Protein AF-A0A9D6HBU6-F1 (afdb_monomer_lite)

Sequence (68 aa):
MRNHAISTELLNHDYTYRKLQTEHEVIEKKLETLRASPSLDPTTVTQLKRIKLRLRDEMAAIERRKLH

Radius of gyration: 14.04 Å; chains: 1; bounding box: 31×22×43 Å

pLDDT: mean 89.35, std 9.12, range [50.5, 96.94]

Foldseek 3Di:
DQDPVLLVVCCVPPPVLVVLVVLLVVLVVVLVVLVPDPPRDPVVNVVSVVSNVVSVVVNVVVSVVVVD

Secondary structure (DSSP, 8-state):
---HHHHHHHHHH-HHHHHHHHHHHHHHHHHHHHHH-SS--HHHHHHHHHHHHHHHHHHHHHHHHHH-

Structure (mmCIF, N/CA/C/O backbone):
data_AF-A0A9D6HBU6-F1
#
_entry.id   AF-A0A9D6HBU6-F1
#
loop_
_atom_site.group_PDB
_atom_site.id
_atom_site.type_symbol
_atom_site.label_atom_id
_atom_site.label_alt_id
_atom_site.label_comp_id
_atom_site.label_asym_id
_atom_site.label_entity_id
_atom_site.label_seq_id
_atom_site.pdbx_PDB_ins_code
_atom_site.Cartn_x
_atom_site.Cartn_y
_atom_site.Cartn_z
_atom_site.occupancy
_atom_site.B_iso_or_equiv
_atom_site.auth_seq_id
_atom_site.auth_comp_id
_atom_site.auth_asym_id
_atom_site.auth_atom_id
_atom_site.pdbx_PDB_model_num
ATOM 1 N N . MET A 1 1 ? 3.496 -13.455 -9.302 1.00 50.50 1 MET A N 1
ATOM 2 C CA . MET A 1 1 ? 4.771 -13.246 -8.582 1.00 50.50 1 MET A CA 1
ATOM 3 C C . MET A 1 1 ? 5.213 -11.814 -8.839 1.00 50.50 1 MET A C 1
ATOM 5 O O . MET A 1 1 ? 5.184 -11.411 -9.994 1.00 50.50 1 MET A O 1
ATOM 9 N N . ARG A 1 2 ? 5.509 -11.022 -7.799 1.00 62.56 2 ARG A N 1
ATOM 10 C CA . ARG A 1 2 ? 6.000 -9.641 -7.960 1.00 62.56 2 ARG A CA 1
ATOM 11 C C . ARG A 1 2 ? 7.470 -9.708 -8.381 1.00 62.56 2 ARG A C 1
ATOM 13 O O . ARG A 1 2 ? 8.211 -10.506 -7.810 1.00 62.56 2 ARG A O 1
ATOM 20 N N . ASN A 1 3 ? 7.881 -8.944 -9.390 1.00 76.19 3 ASN A N 1
ATOM 21 C CA . ASN A 1 3 ? 9.267 -8.988 -9.850 1.00 76.19 3 ASN A CA 1
ATOM 22 C C . ASN A 1 3 ? 10.147 -8.152 -8.909 1.00 76.19 3 ASN A C 1
ATOM 24 O O . ASN A 1 3 ? 10.259 -6.938 -9.061 1.00 76.19 3 ASN A O 1
ATOM 28 N N . HIS A 1 4 ? 10.749 -8.817 -7.920 1.00 77.12 4 HIS A N 1
ATOM 29 C CA . HIS A 1 4 ? 11.578 -8.175 -6.899 1.00 77.12 4 HIS A CA 1
ATOM 30 C C . HIS A 1 4 ? 12.757 -7.381 -7.478 1.00 77.12 4 HIS A C 1
ATOM 32 O O . HIS A 1 4 ? 13.120 -6.352 -6.909 1.00 77.12 4 HIS A O 1
ATOM 38 N N . ALA A 1 5 ? 13.319 -7.805 -8.614 1.00 83.00 5 ALA A N 1
ATOM 39 C CA . ALA A 1 5 ? 14.396 -7.071 -9.274 1.00 83.00 5 ALA A CA 1
ATOM 40 C C . ALA A 1 5 ? 13.903 -5.704 -9.778 1.00 83.00 5 ALA A C 1
ATOM 42 O O . ALA A 1 5 ? 14.487 -4.678 -9.440 1.00 83.00 5 ALA A O 1
ATOM 43 N N . ILE A 1 6 ? 12.760 -5.683 -10.474 1.00 81.75 6 ILE A N 1
ATOM 44 C CA . ILE A 1 6 ? 12.148 -4.451 -11.001 1.00 81.75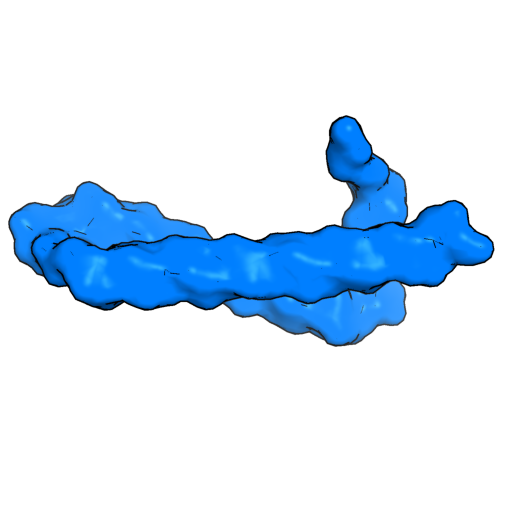 6 ILE A CA 1
ATOM 45 C C . ILE A 1 6 ? 11.716 -3.521 -9.870 1.00 81.75 6 ILE A C 1
ATOM 47 O O . ILE A 1 6 ? 11.970 -2.322 -9.928 1.00 81.75 6 ILE A O 1
ATOM 51 N N . SER A 1 7 ? 11.105 -4.054 -8.807 1.00 85.50 7 SER A N 1
ATOM 52 C CA . SER A 1 7 ? 10.740 -3.230 -7.652 1.00 85.50 7 SER A CA 1
ATOM 53 C C . SER A 1 7 ? 11.977 -2.586 -7.009 1.00 85.50 7 SER A C 1
ATOM 55 O O . SER A 1 7 ? 11.917 -1.420 -6.639 1.00 85.50 7 SER A O 1
ATOM 57 N N . THR A 1 8 ? 13.105 -3.300 -6.909 1.00 89.44 8 THR A N 1
ATOM 58 C CA . THR A 1 8 ? 14.360 -2.752 -6.350 1.00 89.44 8 THR A CA 1
ATOM 59 C C . THR A 1 8 ? 14.932 -1.645 -7.235 1.00 89.44 8 THR A C 1
ATOM 61 O O . THR A 1 8 ? 15.304 -0.582 -6.743 1.00 89.44 8 THR A O 1
ATOM 64 N N . GLU A 1 9 ? 14.954 -1.860 -8.549 1.00 90.94 9 GLU A N 1
ATOM 65 C CA . GLU A 1 9 ? 15.416 -0.861 -9.512 1.00 90.94 9 GLU A CA 1
ATOM 66 C C . GLU A 1 9 ? 14.553 0.409 -9.472 1.00 90.94 9 GLU A C 1
ATOM 68 O O . GLU A 1 9 ? 15.080 1.519 -9.380 1.00 90.94 9 GLU A O 1
ATOM 73 N N . LEU A 1 10 ? 13.225 0.260 -9.446 1.00 91.25 10 LEU A N 1
ATOM 74 C CA . LEU A 1 10 ? 12.300 1.388 -9.359 1.00 91.25 10 LEU A CA 1
ATOM 75 C C . LEU A 1 10 ? 12.430 2.150 -8.042 1.00 91.25 10 LEU A C 1
ATOM 77 O O . LEU A 1 10 ? 12.361 3.375 -8.043 1.00 91.25 10 LEU A O 1
ATOM 81 N N . LEU A 1 11 ? 12.693 1.467 -6.926 1.00 91.81 11 LEU A N 1
ATOM 82 C CA . LEU A 1 11 ? 12.995 2.156 -5.671 1.00 91.81 11 LEU A CA 1
ATOM 83 C C . LEU A 1 11 ? 14.249 3.022 -5.791 1.00 91.81 11 LEU A C 1
ATOM 85 O O . LEU A 1 11 ? 14.270 4.135 -5.265 1.00 91.81 11 LEU A O 1
ATOM 89 N N . ASN A 1 12 ? 15.269 2.559 -6.510 1.00 92.06 12 ASN A N 1
ATOM 90 C CA . ASN A 1 12 ? 16.546 3.258 -6.638 1.00 92.06 12 ASN A CA 1
ATOM 91 C C . ASN A 1 12 ? 16.521 4.395 -7.668 1.00 92.06 12 ASN A C 1
ATOM 93 O O . ASN A 1 12 ? 17.185 5.411 -7.454 1.00 92.06 12 ASN A O 1
ATOM 97 N N . HIS A 1 13 ? 15.728 4.266 -8.733 1.00 91.12 13 HIS A N 1
ATOM 98 C CA . HIS A 1 13 ? 15.820 5.155 -9.896 1.00 91.12 13 HIS A CA 1
ATOM 99 C C . HIS A 1 13 ? 14.526 5.892 -10.260 1.00 91.12 13 HIS A C 1
ATOM 101 O O . HIS A 1 13 ? 14.589 6.874 -10.996 1.00 91.12 13 HIS A O 1
ATOM 107 N N . ASP A 1 14 ? 13.366 5.492 -9.731 1.00 93.94 14 ASP A N 1
ATOM 108 C CA . ASP A 1 14 ? 12.086 6.149 -10.003 1.00 93.94 14 ASP A CA 1
ATOM 109 C C . ASP A 1 14 ? 11.566 6.873 -8.749 1.00 93.94 14 ASP A C 1
ATOM 111 O O . ASP A 1 14 ? 11.096 6.270 -7.779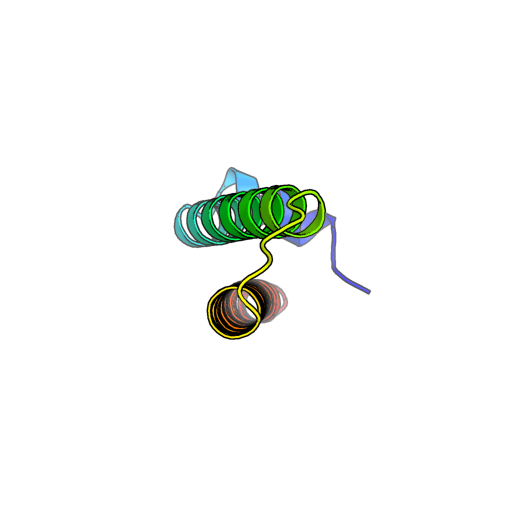 1.00 93.94 14 ASP A O 1
ATOM 115 N N . TYR A 1 15 ? 11.655 8.208 -8.767 1.00 94.19 15 TYR A N 1
ATOM 116 C CA . TYR A 1 15 ? 11.188 9.056 -7.666 1.00 94.19 15 TYR A CA 1
ATOM 117 C C . TYR A 1 15 ? 9.699 8.846 -7.359 1.00 94.19 15 TYR A C 1
ATOM 119 O O . TYR A 1 15 ? 9.306 8.808 -6.191 1.00 94.19 15 TYR A O 1
ATOM 127 N N . THR A 1 16 ? 8.873 8.687 -8.395 1.00 93.44 16 THR A N 1
ATOM 128 C CA . THR A 1 16 ? 7.425 8.514 -8.246 1.00 93.44 16 THR A CA 1
ATOM 129 C C . THR A 1 16 ? 7.132 7.195 -7.550 1.00 93.44 16 THR A C 1
ATOM 131 O O . THR A 1 16 ? 6.385 7.164 -6.574 1.00 93.44 16 THR A O 1
ATOM 134 N N . TYR A 1 17 ? 7.779 6.118 -7.993 1.00 94.38 17 TYR A N 1
ATOM 135 C CA . TYR A 1 17 ? 7.640 4.808 -7.372 1.00 94.38 17 TYR A CA 1
ATOM 136 C C . TYR A 1 17 ? 8.101 4.818 -5.908 1.00 94.38 17 TYR A C 1
ATOM 138 O O . TYR A 1 17 ? 7.381 4.344 -5.028 1.00 94.38 17 TYR A O 1
ATOM 146 N N . ARG A 1 18 ? 9.259 5.426 -5.614 1.00 95.62 18 ARG A N 1
ATOM 147 C CA . ARG A 1 18 ? 9.765 5.569 -4.238 1.00 95.62 18 ARG A CA 1
ATOM 148 C C . ARG A 1 18 ? 8.797 6.336 -3.341 1.00 95.62 18 ARG A C 1
ATOM 150 O O . ARG A 1 18 ? 8.588 5.950 -2.189 1.00 95.62 18 ARG A O 1
ATOM 157 N N . LYS A 1 19 ? 8.193 7.410 -3.853 1.00 95.94 19 LYS A N 1
ATOM 158 C CA . LYS A 1 19 ? 7.195 8.192 -3.118 1.00 95.94 19 LYS A CA 1
ATOM 159 C C . LYS A 1 19 ? 5.953 7.353 -2.806 1.00 95.94 19 LYS A C 1
ATOM 161 O O . LYS A 1 19 ? 5.545 7.303 -1.649 1.00 95.94 19 LYS A O 1
ATOM 166 N N . LEU A 1 20 ? 5.409 6.641 -3.796 1.00 95.44 20 LEU A N 1
ATOM 167 C CA . LEU A 1 20 ? 4.251 5.758 -3.610 1.00 95.44 20 LEU A CA 1
ATOM 168 C C . LEU A 1 20 ? 4.529 4.635 -2.602 1.00 95.44 20 LEU A C 1
ATOM 170 O O . LEU A 1 20 ? 3.688 4.365 -1.744 1.00 95.44 20 LEU A O 1
ATOM 174 N N . GLN A 1 21 ? 5.715 4.021 -2.658 1.00 95.31 21 GLN A N 1
ATOM 175 C CA . GLN A 1 21 ? 6.135 3.013 -1.682 1.00 95.31 21 GLN A CA 1
ATOM 176 C C . GLN A 1 21 ? 6.207 3.607 -0.269 1.00 95.31 21 GLN A C 1
ATOM 178 O O . GLN A 1 21 ? 5.685 3.018 0.676 1.00 95.31 21 GLN A O 1
ATOM 183 N N . THR A 1 22 ? 6.801 4.793 -0.127 1.00 96.12 22 THR A N 1
ATOM 184 C CA . THR A 1 22 ? 6.914 5.482 1.167 1.00 96.12 22 THR A CA 1
ATOM 185 C C . THR A 1 22 ? 5.532 5.787 1.752 1.00 96.12 22 THR A C 1
ATOM 187 O O . THR A 1 22 ? 5.266 5.518 2.923 1.00 96.12 22 THR A O 1
ATOM 190 N N . GLU A 1 23 ? 4.615 6.314 0.936 1.00 95.69 23 GLU A N 1
ATOM 191 C CA . GLU A 1 23 ? 3.233 6.578 1.347 1.00 95.69 23 GLU A CA 1
ATOM 192 C C . GLU A 1 23 ? 2.497 5.287 1.737 1.00 95.69 23 GLU A C 1
ATOM 194 O O . GLU A 1 23 ? 1.772 5.263 2.737 1.00 95.69 23 GLU A O 1
ATOM 199 N N . HIS A 1 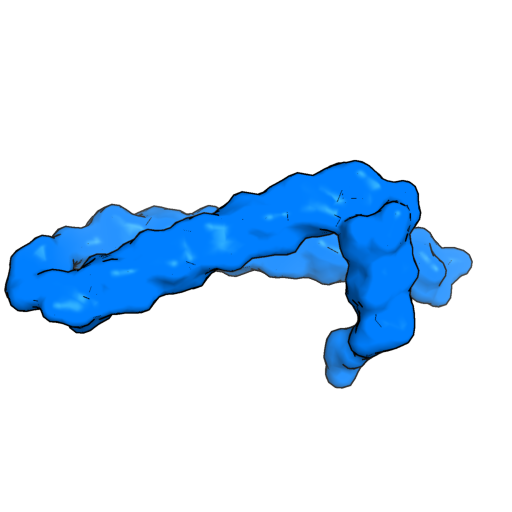24 ? 2.722 4.194 1.002 1.00 95.75 24 HIS A N 1
ATOM 200 C CA . HIS A 1 24 ? 2.154 2.886 1.317 1.00 95.75 24 HIS A CA 1
ATOM 201 C C . HIS A 1 24 ? 2.637 2.376 2.685 1.00 95.75 24 HIS A C 1
ATOM 203 O O . HIS A 1 24 ? 1.818 1.950 3.500 1.00 95.75 24 HIS A O 1
ATOM 209 N N . GLU A 1 25 ? 3.937 2.473 2.975 1.00 95.50 25 GLU A N 1
ATOM 210 C CA . GLU A 1 25 ? 4.524 2.077 4.264 1.00 95.50 25 GLU A CA 1
ATOM 211 C C . GLU A 1 25 ? 4.002 2.919 5.434 1.00 95.50 25 GLU A C 1
ATOM 213 O O . GLU A 1 25 ? 3.710 2.390 6.508 1.00 95.50 25 GLU A O 1
ATOM 218 N N . VAL A 1 26 ? 3.819 4.228 5.236 1.00 96.62 26 VAL A N 1
ATOM 219 C CA . VAL A 1 26 ? 3.216 5.105 6.254 1.00 96.62 26 VAL A CA 1
ATOM 220 C C . VAL A 1 26 ? 1.788 4.662 6.578 1.00 96.62 26 VAL A C 1
ATOM 222 O O . VAL A 1 26 ? 1.401 4.629 7.749 1.00 96.62 26 VAL A O 1
ATOM 225 N N . ILE A 1 27 ? 0.993 4.309 5.567 1.00 95.00 27 ILE A N 1
ATOM 226 C CA . ILE A 1 27 ? -0.379 3.830 5.771 1.00 95.00 27 ILE A CA 1
ATOM 227 C C . ILE A 1 27 ? -0.395 2.452 6.435 1.00 95.00 27 ILE A C 1
ATOM 229 O O . ILE A 1 27 ? -1.250 2.208 7.287 1.00 95.00 27 ILE A O 1
ATOM 233 N N . GLU A 1 28 ? 0.545 1.566 6.101 1.00 94.88 28 GLU A N 1
ATOM 234 C CA . GLU A 1 28 ? 0.697 0.287 6.800 1.00 94.88 28 GLU A CA 1
ATOM 235 C C . GLU A 1 28 ? 0.976 0.478 8.285 1.00 94.88 28 GLU A C 1
ATOM 237 O O . GLU A 1 28 ? 0.247 -0.087 9.101 1.00 94.88 28 GLU A O 1
ATOM 242 N N . LYS A 1 29 ? 1.932 1.345 8.636 1.00 94.81 29 LYS A N 1
ATOM 243 C CA . LYS A 1 29 ? 2.232 1.672 10.035 1.00 94.81 29 LYS A CA 1
ATOM 244 C C . LYS A 1 29 ? 1.012 2.243 10.755 1.00 94.81 29 LYS A C 1
ATOM 246 O O . LYS A 1 29 ? 0.687 1.801 11.850 1.00 94.81 29 LYS A O 1
ATOM 251 N N . LYS A 1 30 ? 0.272 3.165 10.124 1.00 92.94 30 LYS A N 1
ATOM 252 C CA . LYS A 1 30 ? -0.975 3.712 10.694 1.00 92.94 30 LYS A CA 1
ATOM 253 C C . LYS A 1 30 ? -2.025 2.628 10.939 1.00 92.94 30 LYS A C 1
ATOM 255 O O . LYS A 1 30 ? -2.666 2.626 11.985 1.00 92.94 30 LYS A O 1
ATOM 260 N N . LEU A 1 31 ? -2.211 1.709 9.991 1.00 92.88 31 LEU A N 1
ATOM 261 C CA . LEU A 1 31 ? -3.141 0.588 10.142 1.00 92.88 31 LEU A CA 1
ATOM 262 C C . LEU A 1 31 ? -2.709 -0.371 11.256 1.00 92.88 31 LEU A C 1
ATOM 264 O O . LEU A 1 31 ? -3.568 -0.894 11.959 1.00 92.88 31 LEU A O 1
ATOM 268 N N . GLU A 1 32 ? -1.410 -0.602 11.418 1.00 91.94 32 GLU A N 1
ATOM 269 C CA . GLU A 1 32 ? -0.854 -1.421 12.495 1.00 91.94 32 GLU A CA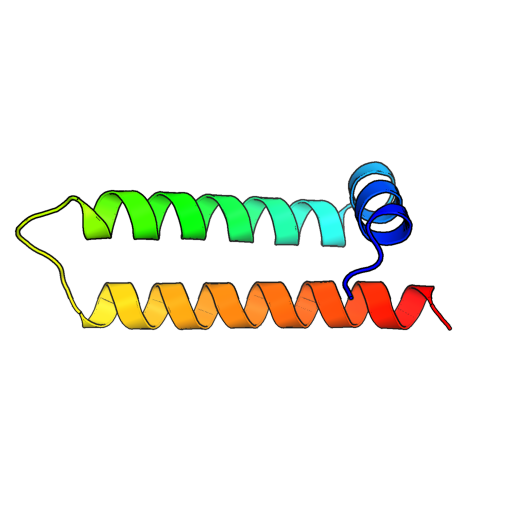 1
ATOM 270 C C . GLU A 1 32 ? -1.063 -0.769 13.867 1.00 91.94 32 GLU A C 1
ATOM 272 O O . GLU A 1 32 ? -1.586 -1.412 14.775 1.00 91.94 32 GLU A O 1
ATOM 277 N N . THR A 1 33 ? -0.783 0.532 13.992 1.00 90.88 33 THR A N 1
ATOM 278 C CA . THR A 1 33 ? -1.073 1.299 15.213 1.00 90.88 33 THR A CA 1
ATOM 279 C C . THR A 1 33 ? -2.561 1.273 15.556 1.00 90.88 33 THR A C 1
ATOM 281 O O . THR A 1 33 ? -2.924 1.042 16.706 1.00 90.88 33 THR A O 1
ATOM 284 N N . LEU A 1 34 ? -3.438 1.464 14.564 1.00 88.94 34 LEU A N 1
ATOM 285 C CA . LEU A 1 34 ? -4.883 1.408 14.780 1.00 88.94 34 LEU A CA 1
ATOM 286 C C . LEU A 1 34 ? -5.331 0.018 15.233 1.00 88.94 34 LEU A C 1
ATOM 288 O O . LEU A 1 34 ? -6.121 -0.077 16.161 1.00 88.94 34 LEU A O 1
ATOM 292 N N . ARG A 1 35 ? -4.801 -1.059 14.638 1.00 86.81 35 ARG A N 1
ATOM 293 C CA . ARG A 1 35 ? -5.114 -2.439 15.051 1.00 86.81 35 ARG A CA 1
ATOM 294 C C . ARG A 1 35 ? -4.765 -2.725 16.511 1.00 86.81 35 ARG A C 1
ATOM 296 O O . ARG A 1 35 ? -5.446 -3.538 17.122 1.00 86.81 35 ARG A O 1
ATOM 303 N N . ALA A 1 36 ? -3.726 -2.085 17.043 1.00 86.50 36 ALA A N 1
ATOM 304 C CA . ALA A 1 36 ? -3.342 -2.202 18.446 1.00 86.50 36 ALA A CA 1
ATOM 305 C C . ALA A 1 36 ? -4.197 -1.328 19.388 1.00 86.50 36 ALA A C 1
ATOM 307 O O . ALA A 1 36 ? -4.119 -1.489 20.604 1.00 86.50 36 ALA A O 1
ATOM 308 N N . SER A 1 37 ? -5.006 -0.405 18.851 1.00 83.25 37 SER A N 1
ATOM 309 C CA . SER A 1 37 ? -5.844 0.493 19.646 1.00 83.25 37 SER A CA 1
ATOM 310 C C . SER A 1 37 ? -7.178 -0.164 20.034 1.00 83.25 37 SER A C 1
ATOM 312 O O . SER A 1 37 ? -7.878 -0.685 19.162 1.00 83.25 37 SER A O 1
ATOM 314 N N . PRO A 1 38 ? -7.597 -0.083 21.311 1.00 73.31 38 PRO A N 1
ATOM 315 C CA . PRO A 1 38 ? -8.894 -0.590 21.760 1.00 73.31 38 PRO A CA 1
ATOM 316 C C . PRO A 1 38 ? -10.088 0.248 21.260 1.00 73.31 38 PRO A C 1
ATOM 318 O O . PRO A 1 38 ? -11.208 -0.255 21.225 1.00 73.31 38 PRO A O 1
ATOM 321 N N . SER A 1 39 ? -9.873 1.501 20.835 1.00 77.50 39 SER A N 1
ATOM 322 C CA . SER A 1 39 ? -10.900 2.398 20.274 1.00 77.50 39 SER A CA 1
ATOM 323 C C . SER A 1 39 ? -10.774 2.528 18.751 1.00 77.50 39 SER A C 1
ATOM 325 O O . SER A 1 39 ? -10.560 3.606 18.194 1.00 77.50 39 SER A O 1
ATOM 327 N N . LEU A 1 40 ? -10.866 1.396 18.056 1.00 81.38 40 LEU A N 1
ATOM 328 C CA . LEU A 1 40 ? -10.758 1.344 16.602 1.00 81.38 40 LEU A CA 1
ATOM 329 C C . LEU A 1 40 ? -11.979 2.003 15.932 1.00 81.38 40 LEU A C 1
ATOM 331 O O . LEU A 1 40 ? -13.085 1.485 16.050 1.00 81.38 40 LEU A O 1
ATOM 335 N N . ASP A 1 41 ? -11.778 3.078 15.161 1.00 85.50 41 ASP A N 1
ATOM 336 C CA . ASP A 1 41 ? -12.803 3.578 14.233 1.00 85.50 41 ASP A CA 1
ATOM 337 C C . ASP A 1 41 ? -12.801 2.745 12.930 1.00 85.50 41 ASP A C 1
ATOM 339 O O . ASP A 1 41 ? -11.855 2.841 12.13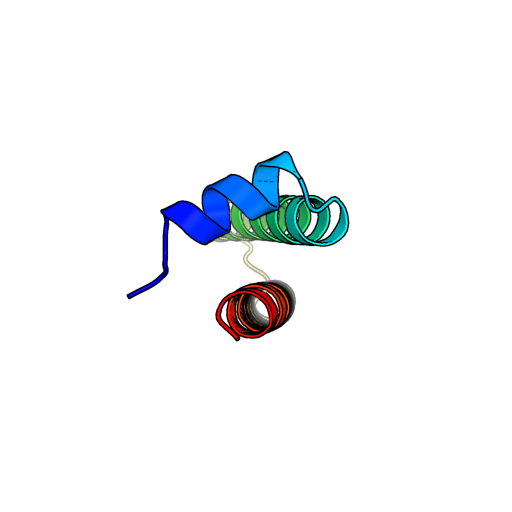0 1.00 85.50 41 ASP A O 1
ATOM 343 N N . PRO A 1 42 ? -13.854 1.949 12.657 1.00 87.12 42 PRO A N 1
ATOM 344 C CA . PRO A 1 42 ? -13.930 1.114 11.460 1.00 87.12 42 PRO A CA 1
ATOM 345 C C . PRO A 1 42 ? -13.920 1.926 10.158 1.00 87.12 42 PRO A C 1
ATOM 347 O O . PRO A 1 42 ? -13.456 1.432 9.122 1.00 87.12 42 PRO A O 1
ATOM 350 N N . THR A 1 43 ? -14.410 3.168 10.197 1.00 91.19 43 THR A N 1
ATOM 351 C CA . THR A 1 43 ? -14.506 4.041 9.022 1.00 91.19 43 THR A CA 1
ATOM 352 C C . THR A 1 43 ? -13.120 4.486 8.583 1.00 91.19 43 THR A C 1
ATOM 354 O O . THR A 1 43 ? -12.732 4.250 7.434 1.00 91.19 43 THR A O 1
ATOM 357 N N . THR A 1 44 ? -12.331 5.027 9.513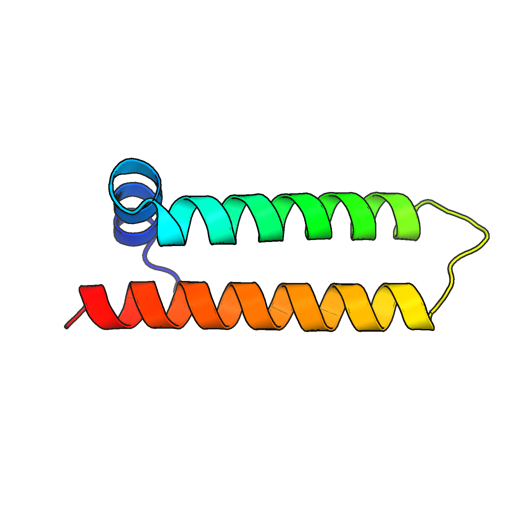 1.00 90.00 44 THR A N 1
ATOM 358 C CA . THR A 1 44 ? -10.931 5.404 9.280 1.00 90.00 44 THR A CA 1
ATOM 359 C C . THR A 1 44 ? -10.101 4.215 8.792 1.00 90.00 44 THR A C 1
ATOM 361 O O . THR A 1 44 ? -9.366 4.320 7.808 1.00 90.00 44 THR A O 1
ATOM 364 N N . VAL A 1 45 ? -10.261 3.038 9.406 1.00 92.38 45 VAL A N 1
ATOM 365 C CA . VAL A 1 45 ? -9.552 1.817 8.981 1.00 92.38 45 VAL A CA 1
ATOM 366 C C . VAL A 1 45 ? -9.915 1.421 7.550 1.00 92.38 45 VAL A C 1
ATOM 368 O O . VAL A 1 45 ? -9.043 1.041 6.765 1.00 92.38 45 VAL A O 1
ATOM 371 N N . THR A 1 46 ? -11.193 1.515 7.187 1.00 94.50 46 THR A N 1
ATOM 372 C CA . THR A 1 46 ? -11.663 1.195 5.834 1.00 94.50 46 THR A CA 1
ATOM 373 C C . THR A 1 46 ? -11.110 2.179 4.806 1.00 94.50 46 THR A C 1
ATOM 375 O O . THR A 1 46 ? -10.648 1.757 3.743 1.00 94.50 46 THR A O 1
ATOM 378 N N . GLN A 1 47 ? -11.091 3.474 5.123 1.00 94.94 47 GLN A N 1
ATOM 379 C CA . GLN A 1 47 ? -10.503 4.501 4.261 1.00 94.94 47 GLN A CA 1
ATOM 380 C C . GLN A 1 47 ? -9.004 4.261 4.045 1.00 94.94 47 GLN A C 1
ATOM 382 O O . GLN A 1 47 ? -8.552 4.211 2.901 1.00 94.94 47 GLN A O 1
ATOM 387 N N . LEU A 1 48 ? -8.244 4.010 5.113 1.00 94.88 48 LEU A N 1
ATOM 388 C CA . LEU A 1 48 ? -6.811 3.718 5.022 1.00 94.88 48 LEU A CA 1
ATOM 389 C C . LEU A 1 48 ? -6.526 2.459 4.192 1.00 94.88 48 LEU A C 1
ATOM 391 O O . LEU A 1 48 ? -5.622 2.466 3.359 1.00 94.88 48 LEU A O 1
ATOM 395 N N . LYS A 1 49 ? -7.329 1.396 4.341 1.00 94.56 49 LYS A N 1
ATOM 396 C CA . LYS A 1 49 ? -7.218 0.189 3.501 1.00 94.56 49 LYS A CA 1
ATOM 397 C C . LYS A 1 49 ? -7.464 0.482 2.018 1.00 94.56 49 LYS A C 1
ATOM 399 O O . LYS A 1 49 ? -6.746 -0.055 1.178 1.00 94.56 49 LYS A O 1
ATOM 404 N N . ARG A 1 50 ? -8.445 1.330 1.687 1.00 96.94 50 ARG A N 1
ATOM 405 C CA . ARG A 1 50 ? -8.720 1.737 0.296 1.00 96.94 50 ARG A CA 1
ATOM 406 C C . ARG A 1 50 ? -7.562 2.532 -0.297 1.00 96.94 50 ARG A C 1
ATOM 408 O O . ARG A 1 50 ? -7.151 2.245 -1.416 1.00 96.94 50 ARG A O 1
ATOM 415 N N . ILE A 1 51 ? -7.003 3.478 0.459 1.00 96.25 51 ILE A N 1
ATOM 416 C CA . ILE A 1 51 ? -5.844 4.258 0.002 1.00 96.25 51 ILE A CA 1
ATOM 417 C C . ILE A 1 51 ? -4.638 3.334 -0.202 1.00 96.25 51 ILE A C 1
ATOM 419 O O . ILE A 1 51 ? -3.996 3.399 -1.247 1.00 96.25 51 ILE A O 1
ATOM 423 N N . LYS A 1 52 ? -4.378 2.415 0.738 1.00 95.44 52 LYS A N 1
ATOM 424 C CA . LYS A 1 52 ? -3.319 1.403 0.609 1.00 95.44 52 LYS A CA 1
ATOM 425 C C . LYS A 1 52 ? -3.463 0.587 -0.679 1.00 95.44 52 LYS A C 1
ATOM 427 O O . LYS A 1 52 ? -2.482 0.398 -1.394 1.00 95.44 52 LYS A O 1
ATOM 432 N N . LEU A 1 53 ? -4.676 0.115 -0.975 1.00 96.62 53 LEU A N 1
ATOM 433 C CA . LEU A 1 53 ? -4.954 -0.638 -2.199 1.00 96.62 53 LEU A CA 1
ATOM 434 C C . LEU A 1 53 ? -4.665 0.206 -3.446 1.00 96.62 53 LEU A C 1
ATOM 436 O O . LEU A 1 53 ? -3.937 -0.252 -4.320 1.00 96.62 53 LEU A O 1
ATOM 440 N N . ARG A 1 54 ? -5.139 1.459 -3.478 1.00 96.88 54 ARG A N 1
ATOM 441 C CA . ARG A 1 54 ? -4.898 2.381 -4.596 1.00 96.88 54 ARG A CA 1
ATOM 442 C C . ARG A 1 54 ? -3.405 2.597 -4.855 1.00 96.88 54 ARG A C 1
ATOM 444 O O . ARG A 1 54 ? -2.965 2.466 -5.991 1.00 96.88 54 ARG A O 1
ATOM 451 N N . LEU A 1 55 ? -2.617 2.865 -3.811 1.00 95.56 55 LEU A N 1
ATOM 452 C CA . LEU A 1 55 ? -1.163 3.035 -3.938 1.00 95.56 55 LEU A CA 1
ATOM 453 C C . LEU A 1 55 ? -0.491 1.770 -4.485 1.00 95.56 55 LEU A C 1
ATOM 455 O O . LEU A 1 55 ? 0.412 1.851 -5.317 1.00 95.56 55 LEU A O 1
ATOM 459 N N . ARG A 1 56 ? -0.949 0.586 -4.055 1.00 94.25 56 ARG A N 1
ATOM 460 C CA . ARG A 1 56 ? -0.446 -0.690 -4.577 1.00 94.25 56 ARG A CA 1
ATOM 461 C C . ARG A 1 56 ? -0.755 -0.861 -6.062 1.00 94.25 56 ARG A C 1
ATOM 463 O O . ARG A 1 56 ? 0.103 -1.335 -6.803 1.00 94.25 56 ARG A O 1
ATOM 470 N N . ASP A 1 57 ? -1.951 -0.474 -6.491 1.00 95.44 57 ASP A N 1
ATOM 471 C CA . ASP A 1 57 ? -2.367 -0.569 -7.889 1.00 95.44 57 ASP A CA 1
ATOM 472 C C . ASP A 1 57 ? -1.602 0.419 -8.782 1.00 95.44 57 ASP A C 1
ATOM 474 O O . ASP A 1 57 ? -1.196 0.053 -9.888 1.00 95.44 57 ASP A O 1
ATOM 478 N N . GLU A 1 58 ? -1.334 1.632 -8.289 1.00 95.00 58 GLU A N 1
ATOM 479 C CA . GLU A 1 58 ? -0.490 2.628 -8.962 1.00 95.00 58 GLU A CA 1
ATOM 480 C C . GLU A 1 58 ? 0.954 2.123 -9.125 1.00 95.00 58 GLU A C 1
ATOM 482 O O . GLU A 1 58 ? 1.494 2.147 -10.233 1.00 95.00 58 GLU A O 1
ATOM 487 N N . MET A 1 59 ? 1.557 1.567 -8.067 1.00 94.31 59 MET A N 1
ATOM 488 C CA . MET A 1 59 ? 2.883 0.937 -8.146 1.00 94.31 59 MET A CA 1
ATOM 489 C C . MET A 1 59 ? 2.903 -0.234 -9.134 1.00 94.31 59 MET A C 1
ATOM 491 O O . MET A 1 59 ? 3.808 -0.325 -9.961 1.00 94.31 59 MET A O 1
ATOM 495 N N . ALA A 1 60 ? 1.886 -1.099 -9.108 1.00 92.75 60 ALA A N 1
ATOM 496 C CA . ALA A 1 60 ? 1.780 -2.219 -10.040 1.00 92.75 60 ALA A CA 1
ATOM 497 C C . ALA A 1 60 ? 1.618 -1.750 -11.496 1.00 92.75 60 ALA A C 1
ATOM 499 O O . ALA A 1 60 ? 2.095 -2.408 -12.418 1.00 92.75 60 ALA A O 1
ATOM 500 N N . ALA A 1 61 ? 0.955 -0.615 -11.731 1.00 93.31 61 ALA A N 1
ATOM 501 C CA . ALA A 1 61 ? 0.867 -0.022 -13.060 1.00 93.31 61 ALA A CA 1
ATOM 502 C C . ALA A 1 61 ? 2.235 0.466 -13.559 1.00 93.31 61 ALA A C 1
ATOM 504 O O . ALA A 1 61 ? 2.549 0.265 -14.731 1.00 93.31 61 ALA A O 1
ATOM 505 N N . ILE A 1 62 ? 3.058 1.052 -12.683 1.00 92.19 62 ILE A N 1
ATOM 506 C CA . ILE A 1 62 ? 4.434 1.454 -13.014 1.00 92.19 62 ILE A CA 1
ATOM 507 C C . ILE A 1 62 ? 5.301 0.222 -13.302 1.00 92.19 62 ILE A C 1
ATOM 509 O O . ILE A 1 62 ? 5.966 0.187 -14.334 1.00 92.19 62 ILE A O 1
ATOM 513 N N . GLU A 1 63 ? 5.239 -0.811 -12.453 1.00 90.88 63 GLU A N 1
ATOM 514 C CA . GLU A 1 63 ? 5.953 -2.080 -12.667 1.00 90.88 63 GLU A CA 1
ATOM 515 C C . GLU A 1 63 ? 5.596 -2.691 -14.032 1.00 90.88 63 GLU A C 1
ATOM 517 O O . GLU A 1 63 ? 6.482 -3.054 -14.803 1.00 90.88 63 GLU A O 1
ATOM 522 N N . ARG A 1 64 ? 4.300 -2.739 -14.379 1.00 90.19 64 ARG A N 1
ATOM 523 C CA . ARG A 1 64 ? 3.837 -3.245 -15.682 1.00 90.19 64 ARG A CA 1
ATOM 524 C C . ARG A 1 64 ? 4.366 -2.429 -16.860 1.00 90.19 64 ARG A C 1
ATOM 526 O O . ARG A 1 64 ? 4.756 -3.020 -17.855 1.00 90.19 64 ARG A O 1
ATOM 533 N N . ARG A 1 65 ? 4.413 -1.096 -16.757 1.00 88.75 65 ARG A N 1
ATOM 534 C CA . ARG A 1 65 ? 4.951 -0.223 -17.822 1.00 88.75 65 ARG A CA 1
ATOM 535 C C . ARG A 1 65 ? 6.445 -0.418 -18.083 1.00 88.75 65 ARG A C 1
ATOM 537 O O . ARG A 1 65 ? 6.914 0.033 -19.113 1.00 88.75 65 ARG A O 1
ATOM 544 N N . LYS A 1 66 ? 7.182 -1.007 -17.142 1.00 82.19 66 LYS A N 1
ATOM 545 C CA . LYS A 1 66 ? 8.634 -1.233 -17.234 1.00 82.19 66 LYS A CA 1
ATOM 546 C C . LYS A 1 66 ? 8.993 -2.652 -17.673 1.00 82.19 66 LYS A C 1
ATOM 548 O O . LYS A 1 66 ? 10.135 -2.908 -18.026 1.00 82.19 66 LYS A O 1
ATOM 553 N N . LEU A 1 67 ? 8.022 -3.564 -17.613 1.00 73.56 67 LEU A N 1
ATOM 554 C CA . LEU A 1 67 ? 8.109 -4.931 -18.135 1.00 73.56 67 LEU A CA 1
ATOM 555 C C . LEU A 1 67 ? 7.856 -5.012 -19.648 1.00 73.56 67 LEU A C 1
ATOM 557 O O . LEU A 1 67 ? 8.191 -6.029 -20.250 1.00 73.56 67 LEU A O 1
ATOM 561 N N . HIS A 1 68 ? 7.230 -3.983 -20.221 1.00 58.19 68 HIS A N 1
ATOM 562 C CA . HIS A 1 68 ? 6.991 -3.812 -21.653 1.00 58.19 68 HIS A CA 1
ATOM 563 C C . HIS A 1 68 ? 8.008 -2.840 -22.243 1.00 58.19 68 HIS A C 1
ATOM 565 O O . HIS A 1 68 ? 8.382 -3.059 -23.414 1.00 58.19 68 HIS A O 1
#